Protein AF-A7KHC0-F1 (afdb_monomer)

Organism: Medicago truncatula (NCBI:txid3880)

Secondary structure (DSSP, 8-state):
--HHHHHHHHHHHHHHHHHHTT--EEEEE-SSGGGG--S-TTEEEEEETTEEEEEE--

pLDDT: mean 73.25, std 10.77, range [51.06, 87.81]

Solvent-accessible surface area (backbone atoms only — not comparable to full-atom values): 3441 Å² total; per-residue (Å²): 132,62,70,67,61,55,52,53,50,53,53,51,53,53,51,52,56,57,59,51,73,62,60,64,50,75,64,53,74,29,90,43,60,75,67,40,73,62,101,45,98,60,47,55,57,41,54,53,95,48,26,13,40,25,37,56,82,100

Sequence (58 aa):
MNTILKFIFVVFLFLSIFLSAGNSKSYGPCTTLQDCETHNWFEVCSCIDFECKCWSLL

InterPro domains:
  IPR009810 Late nodulin domain [PF07127] (1-53)

Mean predicted aligned error: 11.96 Å

Radius of gyration: 17.13 Å; Cα contacts (8 Å, |Δi|>4): 72; chains: 1; bounding box: 35×14×51 Å

Foldseek 3Di:
DDPVVVVVVVVVVVVVVVVLFPDFDWDDFADAQVVLDDDDPQWDWDQDPRIITITGPD

Structure (mmCIF, N/CA/C/O back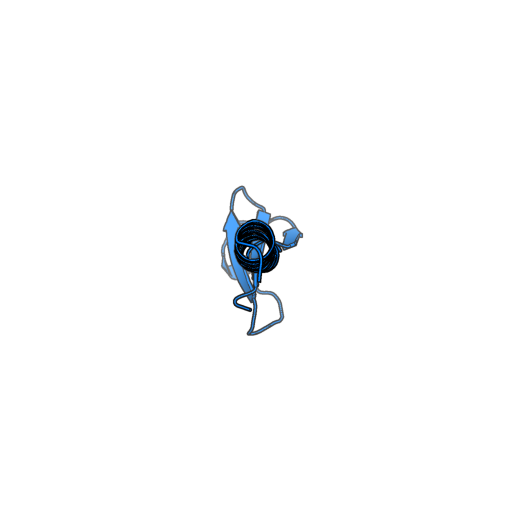bone):
data_AF-A7KHC0-F1
#
_entry.id   AF-A7KHC0-F1
#
loop_
_atom_site.group_PDB
_atom_site.id
_atom_site.type_symbol
_atom_site.label_atom_id
_atom_site.label_alt_id
_atom_site.label_comp_id
_atom_site.label_asym_id
_atom_site.label_entity_id
_atom_site.label_seq_id
_atom_site.pdbx_PDB_ins_code
_atom_site.Cartn_x
_atom_site.Cartn_y
_atom_site.Cartn_z
_atom_site.occupancy
_atom_site.B_iso_or_equiv
_atom_site.auth_seq_id
_atom_site.auth_comp_id
_atom_site.auth_asym_id
_atom_site.auth_atom_id
_atom_site.pdbx_PDB_model_num
ATOM 1 N N . MET A 1 1 ? -16.108 -2.681 34.749 1.00 61.00 1 MET A N 1
ATOM 2 C CA . MET A 1 1 ? -15.566 -1.895 33.617 1.00 61.00 1 MET A CA 1
ATOM 3 C C . MET A 1 1 ? -16.662 -1.792 32.560 1.00 61.00 1 MET A C 1
ATOM 5 O O . MET A 1 1 ? -17.019 -2.823 31.998 1.00 61.00 1 MET A O 1
ATOM 9 N N . ASN A 1 2 ? -17.277 -0.612 32.400 1.00 78.38 2 ASN A N 1
ATOM 10 C CA . ASN A 1 2 ? -18.466 -0.402 31.558 1.00 78.38 2 ASN A CA 1
ATOM 11 C C . ASN A 1 2 ? -18.255 -0.922 30.126 1.00 78.38 2 ASN A C 1
ATOM 13 O O . ASN A 1 2 ? -17.212 -0.679 29.522 1.00 78.38 2 ASN A O 1
ATOM 17 N N . THR A 1 3 ? -19.258 -1.608 29.576 1.00 83.31 3 THR A N 1
ATOM 18 C CA . THR A 1 3 ? -19.295 -2.131 28.195 1.00 83.31 3 THR A CA 1
ATOM 19 C C . THR A 1 3 ? -18.985 -1.059 27.152 1.00 83.31 3 THR A C 1
ATOM 21 O O . THR A 1 3 ? -18.281 -1.328 26.184 1.00 83.31 3 THR A O 1
ATOM 24 N N . ILE A 1 4 ? -19.421 0.175 27.407 1.00 87.25 4 ILE A N 1
ATOM 25 C CA . ILE A 1 4 ? -19.156 1.350 26.569 1.00 87.25 4 ILE A CA 1
ATOM 26 C C . ILE A 1 4 ? -17.649 1.615 26.431 1.00 87.25 4 ILE A C 1
ATOM 28 O O . ILE A 1 4 ? -17.161 1.843 25.328 1.00 87.25 4 ILE A O 1
ATOM 32 N N . LEU A 1 5 ? -16.887 1.513 27.526 1.00 83.44 5 LEU A N 1
ATOM 33 C CA . LEU A 1 5 ? -15.440 1.746 27.500 1.00 83.44 5 LEU A CA 1
ATOM 34 C C . LEU A 1 5 ? -14.714 0.697 26.646 1.00 83.44 5 LEU A C 1
ATOM 36 O O . LEU A 1 5 ? -13.780 1.024 25.920 1.00 83.44 5 LEU A O 1
ATOM 40 N N . LYS A 1 6 ? -15.163 -0.565 26.712 1.00 79.31 6 LYS A N 1
ATOM 41 C CA . LYS A 1 6 ? -14.600 -1.658 25.905 1.00 79.31 6 LYS A CA 1
ATOM 42 C C . LYS A 1 6 ? -14.870 -1.451 24.416 1.00 79.31 6 LYS A C 1
ATOM 44 O O . LYS A 1 6 ? -13.978 -1.673 23.609 1.00 79.31 6 LYS A O 1
ATOM 49 N N . PHE A 1 7 ? -16.072 -0.996 24.063 1.00 86.81 7 PHE A N 1
ATOM 50 C CA . PHE A 1 7 ? -16.435 -0.714 22.676 1.00 86.81 7 PHE A CA 1
ATOM 51 C C . PHE A 1 7 ? -15.573 0.405 22.077 1.00 86.81 7 PHE A C 1
ATOM 53 O O . PHE A 1 7 ? -14.999 0.227 21.006 1.00 86.81 7 PHE A O 1
ATOM 60 N N . ILE A 1 8 ? -15.401 1.515 22.806 1.00 87.25 8 ILE A N 1
ATOM 61 C CA . ILE A 1 8 ? -14.548 2.635 22.375 1.00 87.25 8 ILE A CA 1
ATOM 62 C C . ILE A 1 8 ? -13.106 2.165 22.162 1.00 87.25 8 ILE A C 1
ATOM 64 O O . ILE A 1 8 ? -12.492 2.507 21.155 1.00 87.25 8 ILE A O 1
ATOM 68 N N . PHE A 1 9 ? -12.580 1.344 23.073 1.00 87.81 9 PHE A N 1
ATOM 69 C CA . PHE A 1 9 ? -11.218 0.827 22.970 1.00 87.81 9 PHE A CA 1
ATOM 70 C C . PHE A 1 9 ? -11.012 -0.051 21.729 1.00 87.81 9 PHE A C 1
ATOM 72 O O . PHE A 1 9 ? -10.011 0.091 21.032 1.00 87.81 9 PHE A O 1
ATOM 79 N N . VAL A 1 10 ? -11.978 -0.919 21.413 1.00 87.06 10 VAL A N 1
ATOM 80 C CA . VAL A 1 10 ? -11.920 -1.771 20.216 1.00 87.06 10 VAL A CA 1
ATOM 81 C C . VAL A 1 10 ? -11.967 -0.924 18.943 1.00 87.06 10 VAL A C 1
ATOM 83 O O . VAL A 1 10 ? -11.151 -1.132 18.052 1.00 87.06 10 VAL A O 1
ATOM 86 N N . VAL A 1 11 ? -12.855 0.071 18.869 1.00 87.75 11 VAL A N 1
ATOM 87 C CA . VAL A 1 11 ? -12.935 0.980 17.712 1.00 87.75 11 VAL A CA 1
ATOM 88 C C . VAL A 1 11 ? -11.634 1.768 17.531 1.00 87.75 11 VAL A C 1
ATOM 90 O O . VAL A 1 11 ? -11.140 1.870 16.411 1.00 87.75 11 VAL A O 1
ATOM 93 N N . PHE A 1 12 ? -11.035 2.266 18.617 1.00 86.50 12 PHE A N 1
ATOM 94 C CA . PHE A 1 12 ? -9.739 2.950 18.566 1.00 86.50 12 PHE A CA 1
ATOM 95 C C . PHE A 1 12 ? -8.608 2.037 18.079 1.00 86.50 12 PHE A C 1
ATOM 97 O O . PHE A 1 12 ? -7.784 2.466 17.272 1.00 86.50 12 PHE A O 1
ATOM 104 N N . LEU A 1 13 ? -8.578 0.780 18.528 1.00 84.31 13 LEU A N 1
ATOM 105 C CA . LEU A 1 13 ? -7.611 -0.215 18.057 1.00 84.31 13 LEU A CA 1
ATOM 106 C C . LEU A 1 13 ? -7.744 -0.468 16.553 1.00 84.31 13 LEU A C 1
ATOM 108 O O . LEU A 1 13 ? -6.746 -0.420 15.840 1.00 84.31 13 LEU A O 1
ATOM 112 N N . PHE A 1 14 ? -8.967 -0.673 16.060 1.00 83.00 14 PHE A N 1
ATOM 113 C CA . PHE A 1 14 ? -9.211 -0.847 14.627 1.00 83.00 14 PHE A CA 1
ATOM 114 C C . PHE A 1 14 ? -8.794 0.388 13.827 1.00 83.00 14 PHE A C 1
ATOM 116 O O . PHE A 1 14 ? -8.058 0.256 12.853 1.00 83.00 14 PHE A O 1
ATOM 123 N N . LEU A 1 15 ? -9.195 1.587 14.258 1.00 79.50 15 LEU A N 1
ATOM 124 C CA . LEU A 1 15 ? -8.814 2.838 13.595 1.00 79.50 15 LEU A CA 1
ATOM 125 C C . LEU A 1 15 ? -7.297 3.018 13.523 1.00 79.50 15 LEU A C 1
ATOM 127 O O . LEU A 1 15 ? -6.796 3.469 12.500 1.00 79.50 15 LEU A O 1
ATOM 131 N N . SER A 1 16 ? -6.570 2.625 14.570 1.00 72.00 16 SER A N 1
ATOM 132 C CA . SER A 1 16 ? -5.107 2.720 14.608 1.00 72.00 16 SER A CA 1
ATOM 133 C C . SER A 1 16 ? -4.453 1.810 13.563 1.00 72.00 16 SER A C 1
ATOM 135 O O . SER A 1 16 ? -3.517 2.228 12.893 1.00 72.00 16 SER A O 1
ATOM 137 N N . ILE A 1 17 ? -4.985 0.598 13.366 1.00 71.62 17 ILE A N 1
ATOM 138 C CA . ILE A 1 17 ? -4.502 -0.343 12.342 1.00 71.62 17 ILE A CA 1
ATOM 139 C C . ILE A 1 17 ? -4.768 0.200 10.929 1.00 71.62 17 ILE A C 1
ATOM 141 O O . ILE A 1 17 ? -3.894 0.136 10.067 1.00 71.62 17 ILE A O 1
ATOM 145 N N . PHE A 1 18 ? -5.950 0.774 10.690 1.00 66.44 18 PHE A N 1
ATOM 146 C CA . PHE A 1 18 ? -6.277 1.370 9.390 1.00 66.44 18 PHE A CA 1
ATOM 147 C C . PHE A 1 18 ? -5.468 2.637 9.096 1.00 66.44 18 PHE A C 1
ATOM 149 O O . PHE A 1 18 ? -5.130 2.875 7.939 1.00 66.44 18 PHE A O 1
ATOM 156 N N . LEU A 1 19 ? -5.132 3.432 10.118 1.00 61.72 19 LEU A N 1
ATOM 157 C CA . LEU A 1 19 ? -4.296 4.619 9.942 1.00 61.72 19 LEU A CA 1
ATOM 158 C C . LEU A 1 19 ? -2.861 4.253 9.540 1.00 61.72 19 LEU A C 1
ATOM 160 O O . LEU A 1 19 ? -2.270 4.949 8.719 1.00 61.72 19 LEU A O 1
ATOM 164 N N . SER A 1 20 ? -2.316 3.155 10.073 1.00 56.12 20 SER A N 1
ATOM 165 C CA . SER A 1 20 ? -0.974 2.686 9.706 1.00 56.12 20 SER A CA 1
ATOM 166 C C . SER A 1 20 ? -0.892 2.180 8.261 1.00 56.12 20 SER A C 1
ATOM 168 O O . SER A 1 20 ? 0.122 2.374 7.603 1.00 56.12 20 SER A O 1
ATOM 170 N N . ALA A 1 21 ? -1.973 1.615 7.715 1.00 56.94 21 ALA A N 1
ATOM 171 C CA . ALA A 1 21 ? -1.993 1.077 6.350 1.00 56.94 21 ALA A CA 1
ATOM 172 C C . ALA A 1 21 ? -2.045 2.149 5.233 1.00 56.94 21 ALA A C 1
ATOM 174 O O . ALA A 1 21 ? -2.039 1.813 4.049 1.00 56.94 21 ALA A O 1
ATOM 175 N N . GLY A 1 22 ? -2.137 3.437 5.583 1.00 51.06 22 GLY A N 1
ATOM 176 C CA . GLY A 1 22 ? -2.611 4.490 4.680 1.00 51.06 22 GLY A CA 1
ATOM 177 C C . GLY A 1 22 ? -1.595 5.525 4.197 1.00 51.06 22 GLY A C 1
ATOM 178 O O . GLY A 1 22 ? -2.026 6.563 3.705 1.00 51.06 22 GLY A O 1
ATOM 179 N N . ASN A 1 23 ? -0.282 5.308 4.312 1.00 53.22 23 ASN A N 1
ATOM 180 C CA . ASN A 1 23 ? 0.707 6.269 3.800 1.00 53.22 23 ASN A CA 1
ATOM 181 C C . ASN A 1 23 ? 1.259 5.837 2.441 1.00 53.22 23 ASN A C 1
ATOM 183 O O . ASN A 1 23 ? 2.422 5.454 2.327 1.00 53.22 23 ASN A O 1
ATOM 187 N N . SER A 1 24 ? 0.425 5.920 1.399 1.00 58.50 24 SER A N 1
ATOM 188 C CA . SER A 1 24 ? 0.939 5.838 0.035 1.00 58.50 24 SER A CA 1
ATOM 189 C C . SER A 1 24 ? 1.567 7.175 -0.354 1.00 58.50 24 SER A C 1
ATOM 191 O O . SER A 1 24 ? 0.847 8.136 -0.634 1.00 58.50 24 SER A O 1
ATOM 193 N N . LYS A 1 25 ? 2.897 7.268 -0.349 1.00 62.78 25 LYS A N 1
ATOM 194 C CA . LYS A 1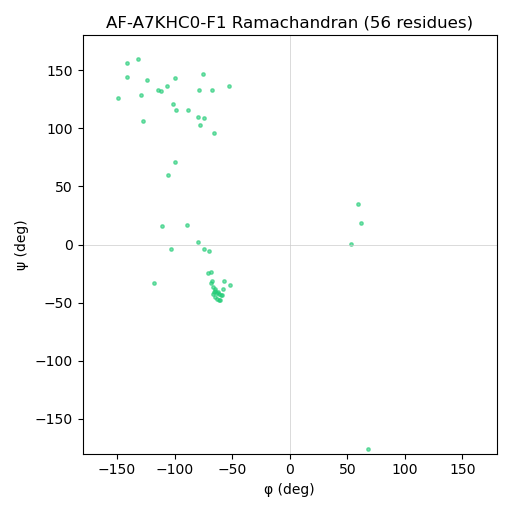 25 ? 3.588 8.449 -0.883 1.00 62.78 25 LYS A CA 1
ATOM 195 C C . LYS A 1 25 ? 3.618 8.357 -2.408 1.00 62.78 25 LYS A C 1
ATOM 197 O O . LYS A 1 25 ? 3.923 7.293 -2.947 1.00 62.78 25 LYS A O 1
ATOM 202 N N . SER A 1 26 ? 3.274 9.461 -3.075 1.00 64.12 26 SER A N 1
ATOM 203 C CA . SER A 1 26 ? 3.418 9.599 -4.527 1.00 64.12 26 SER A CA 1
ATOM 204 C C . SER A 1 26 ? 4.817 10.135 -4.829 1.00 64.12 26 SER A C 1
ATOM 206 O O . SER A 1 26 ? 5.167 11.238 -4.403 1.00 64.12 26 SER A O 1
ATOM 208 N N . TYR A 1 27 ? 5.631 9.336 -5.514 1.00 67.75 27 TYR A N 1
ATOM 209 C CA . TYR A 1 27 ? 7.007 9.662 -5.886 1.00 67.75 27 TYR A CA 1
ATOM 210 C C . TYR A 1 27 ? 7.086 9.977 -7.383 1.00 67.75 27 TYR A C 1
ATOM 212 O O . TYR A 1 27 ? 7.784 9.318 -8.141 1.00 67.75 27 TYR A O 1
ATOM 220 N N . GLY A 1 28 ? 6.346 10.997 -7.814 1.00 74.69 28 GLY A N 1
ATOM 221 C CA . GLY A 1 28 ? 6.439 11.522 -9.175 1.00 74.69 28 GLY A CA 1
ATOM 222 C C . GLY A 1 28 ? 5.926 10.580 -10.276 1.00 74.69 28 GLY A C 1
ATOM 223 O O . GLY A 1 28 ? 5.350 9.524 -9.994 1.00 74.69 28 GLY A O 1
ATOM 224 N N . PRO A 1 29 ? 6.076 11.002 -11.545 1.00 79.38 29 PRO A N 1
ATOM 225 C CA . PRO A 1 29 ? 5.557 10.268 -12.687 1.00 79.38 29 PRO A CA 1
ATOM 226 C C . PRO A 1 29 ? 6.404 9.032 -13.012 1.00 79.38 29 PRO A C 1
ATOM 228 O O . PRO A 1 29 ? 7.626 9.057 -12.882 1.00 79.38 29 PRO A O 1
ATOM 231 N N . CYS A 1 30 ? 5.758 7.979 -13.505 1.00 82.06 30 CYS A N 1
ATOM 232 C CA . CYS A 1 30 ? 6.401 6.730 -1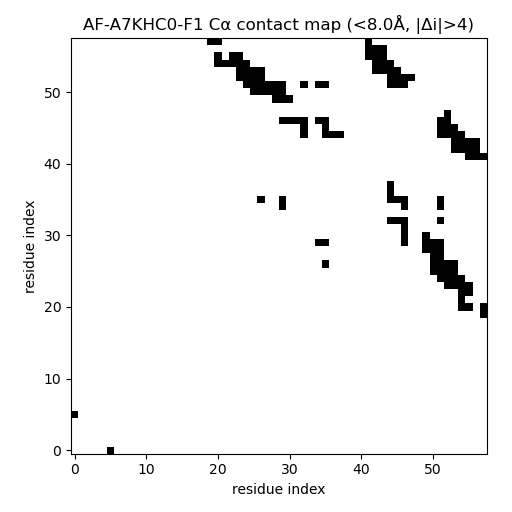3.907 1.00 82.06 30 CYS A CA 1
ATOM 233 C C . CYS A 1 30 ? 5.790 6.139 -15.173 1.00 82.06 30 CYS A C 1
ATOM 235 O O . CYS A 1 30 ? 4.625 6.368 -15.501 1.00 82.06 30 CYS A O 1
ATOM 237 N N . THR A 1 31 ? 6.586 5.325 -15.859 1.00 83.38 31 THR A N 1
ATOM 238 C CA . THR A 1 31 ? 6.165 4.570 -17.048 1.00 83.38 31 THR A CA 1
ATOM 239 C C . THR A 1 31 ? 6.276 3.071 -16.807 1.00 83.38 31 THR A C 1
ATOM 241 O O . THR A 1 31 ? 5.480 2.282 -17.311 1.00 83.38 31 THR A O 1
ATOM 244 N N . THR A 1 32 ? 7.268 2.674 -16.018 1.00 76.56 32 THR A N 1
ATOM 245 C CA . THR A 1 32 ? 7.578 1.298 -15.655 1.00 76.56 32 THR A CA 1
ATOM 246 C C . THR A 1 32 ? 7.789 1.184 -14.148 1.00 76.56 32 THR A C 1
ATOM 248 O O . THR A 1 32 ? 8.081 2.165 -13.468 1.00 76.56 32 THR A O 1
ATOM 251 N N . LEU A 1 33 ? 7.664 -0.032 -13.608 1.00 69.19 33 LEU A N 1
ATOM 252 C CA . LEU A 1 33 ? 7.944 -0.304 -12.192 1.00 69.19 33 LEU A CA 1
ATOM 253 C C . LEU A 1 33 ? 9.378 0.094 -11.801 1.00 69.19 33 LEU A C 1
ATOM 255 O O . LEU A 1 33 ? 9.619 0.507 -10.672 1.00 69.19 33 LEU A O 1
ATOM 259 N N . GLN A 1 34 ? 10.304 -0.016 -12.753 1.00 71.69 34 GLN A N 1
ATOM 260 C CA . GLN A 1 34 ? 11.717 0.284 -12.573 1.00 71.69 34 GLN A CA 1
ATOM 261 C C . GLN A 1 34 ? 11.986 1.791 -12.434 1.00 71.69 34 GLN A C 1
ATOM 263 O O . GLN A 1 34 ? 12.943 2.180 -11.774 1.00 71.69 34 GLN A O 1
ATOM 268 N N . ASP A 1 35 ? 11.096 2.641 -12.960 1.00 72.19 35 ASP A N 1
ATOM 269 C CA . ASP A 1 35 ? 11.155 4.095 -12.746 1.00 72.19 35 ASP A CA 1
ATOM 270 C C . ASP A 1 35 ? 10.845 4.470 -11.285 1.00 72.19 35 ASP A C 1
ATOM 272 O O . ASP A 1 35 ? 11.272 5.517 -10.806 1.00 72.19 35 ASP A O 1
ATOM 276 N N . CYS A 1 36 ? 10.128 3.601 -10.562 1.00 74.94 36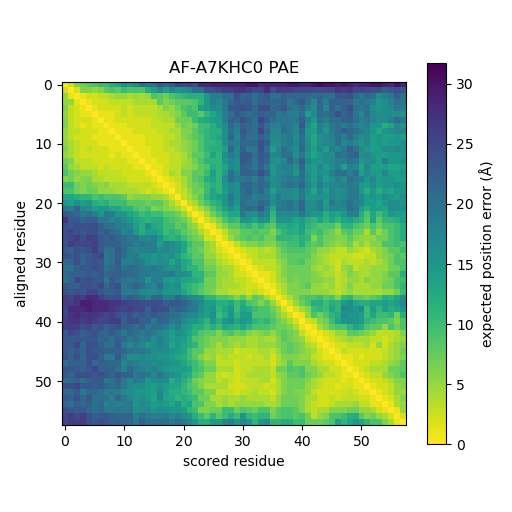 CYS A N 1
ATOM 277 C CA . CYS A 1 36 ? 9.776 3.778 -9.153 1.00 74.94 36 CYS A CA 1
ATOM 278 C C . CYS A 1 36 ? 10.815 3.201 -8.183 1.00 74.94 36 CYS A C 1
ATOM 280 O O . CYS A 1 36 ? 10.505 2.988 -7.008 1.00 74.94 36 CYS A O 1
ATOM 282 N N . GLU A 1 37 ? 12.039 2.930 -8.642 1.00 67.50 37 GLU A N 1
ATOM 283 C CA . GLU A 1 37 ? 13.130 2.481 -7.780 1.00 67.50 37 GLU A CA 1
ATOM 284 C C . GLU A 1 37 ? 13.519 3.594 -6.796 1.00 67.50 37 GLU A C 1
ATOM 286 O O . GLU A 1 37 ? 14.296 4.495 -7.103 1.00 67.50 37 GLU A O 1
ATOM 291 N N . THR A 1 38 ? 12.979 3.541 -5.575 1.00 60.72 38 THR A N 1
ATOM 292 C CA . THR A 1 38 ? 13.373 4.461 -4.503 1.00 60.72 38 THR A CA 1
ATOM 293 C C . THR A 1 38 ? 13.764 3.728 -3.225 1.00 60.72 38 THR A C 1
ATOM 295 O O . THR A 1 38 ? 12.941 3.222 -2.474 1.00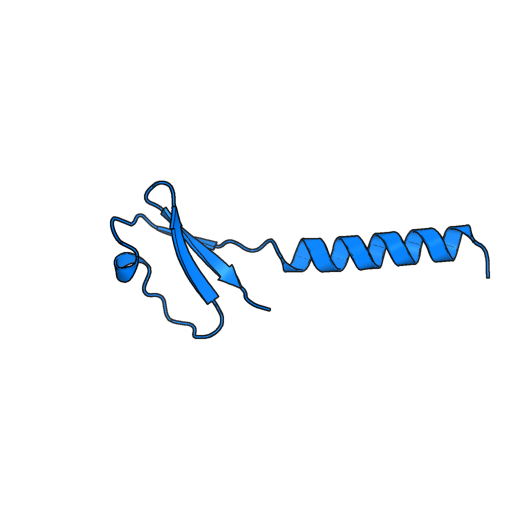 60.72 38 THR A O 1
ATOM 298 N N . HIS A 1 39 ? 15.079 3.719 -2.992 1.00 54.75 39 HIS A N 1
ATOM 299 C CA . HIS A 1 39 ? 15.782 4.157 -1.778 1.00 54.75 39 HIS A CA 1
ATOM 300 C C . HIS A 1 39 ? 15.418 3.631 -0.379 1.00 54.75 39 HIS A C 1
ATOM 302 O O . HIS A 1 39 ? 16.113 4.005 0.564 1.00 54.75 39 HIS A O 1
ATOM 308 N N . ASN A 1 40 ? 14.453 2.734 -0.195 1.00 54.41 40 ASN A N 1
ATOM 309 C CA . ASN A 1 40 ? 14.189 2.158 1.122 1.00 54.41 40 ASN A CA 1
ATOM 310 C C . ASN A 1 40 ? 13.656 0.731 1.032 1.00 54.41 40 ASN A C 1
ATOM 312 O O . ASN A 1 40 ? 12.646 0.464 0.398 1.00 54.41 40 ASN A O 1
ATOM 316 N N . TRP A 1 41 ? 14.308 -0.193 1.737 1.00 59.28 41 TRP A N 1
ATOM 317 C CA . TRP A 1 41 ? 13.967 -1.624 1.721 1.00 59.28 41 TRP A CA 1
ATOM 318 C C . TRP A 1 41 ? 12.635 -1.949 2.422 1.00 59.28 41 TRP A C 1
ATOM 320 O O . TRP A 1 41 ? 12.199 -3.096 2.412 1.00 59.28 41 TRP A O 1
ATOM 330 N N . PHE A 1 42 ? 12.006 -0.951 3.048 1.00 65.31 42 PHE A N 1
ATOM 331 C CA . PHE A 1 42 ? 10.763 -1.079 3.812 1.00 65.31 42 PHE A CA 1
ATOM 332 C C . PHE A 1 42 ? 9.521 -0.558 3.072 1.00 65.31 42 PHE A C 1
ATOM 334 O O . PHE A 1 42 ? 8.412 -0.687 3.591 1.00 65.31 42 PHE A O 1
ATOM 341 N N . GLU A 1 43 ? 9.688 0.016 1.878 1.00 71.69 43 GLU A N 1
ATOM 342 C CA . GLU A 1 43 ? 8.582 0.503 1.052 1.00 71.69 43 GLU A CA 1
ATOM 343 C C . GLU A 1 43 ? 8.461 -0.365 -0.212 1.00 71.69 43 GLU A C 1
ATOM 345 O O . GLU A 1 43 ? 9.447 -0.648 -0.891 1.00 71.69 43 GLU A O 1
ATOM 350 N N . VAL A 1 44 ? 7.242 -0.810 -0.528 1.00 75.62 44 VAL A N 1
ATOM 351 C CA . VAL A 1 44 ? 6.931 -1.483 -1.796 1.00 75.62 44 VAL A CA 1
ATOM 352 C C . VAL A 1 44 ? 6.316 -0.451 -2.721 1.00 75.62 44 VAL A C 1
ATOM 354 O O . VAL A 1 44 ? 5.239 0.069 -2.435 1.00 75.62 44 VAL A O 1
ATOM 357 N N . CYS A 1 45 ? 6.997 -0.155 -3.822 1.00 77.69 45 CYS A N 1
ATOM 358 C CA . CYS A 1 45 ? 6.555 0.816 -4.815 1.00 77.69 45 CYS A CA 1
ATOM 359 C C . CYS A 1 45 ? 5.908 0.133 -6.019 1.00 77.69 45 CYS A C 1
ATOM 361 O O . CYS A 1 45 ? 6.335 -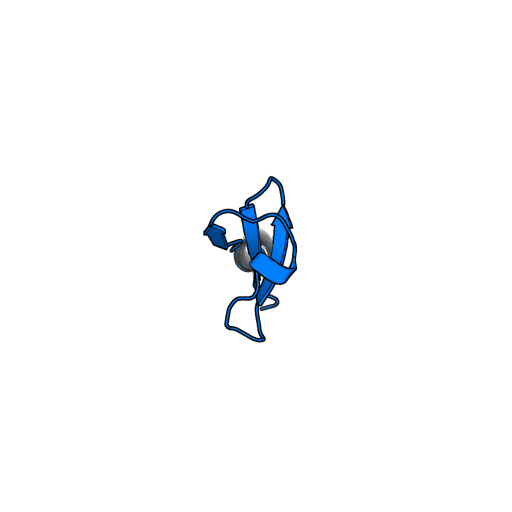0.935 -6.453 1.00 77.69 45 CYS A O 1
ATOM 363 N N . SER A 1 46 ? 4.867 0.742 -6.580 1.00 81.06 46 SER A N 1
ATOM 364 C CA . SER A 1 46 ? 4.291 0.352 -7.864 1.00 81.06 46 SER A CA 1
ATOM 365 C C . SER A 1 46 ? 3.876 1.563 -8.681 1.00 81.06 46 SER A C 1
ATOM 367 O O . SER A 1 46 ? 3.391 2.555 -8.143 1.00 81.06 46 SER A O 1
ATOM 369 N N . CYS A 1 47 ? 4.047 1.461 -9.997 1.00 81.56 47 CYS A N 1
ATOM 370 C CA . CYS A 1 47 ? 3.568 2.470 -10.928 1.00 81.56 47 CYS A CA 1
ATOM 371 C C . CYS A 1 47 ? 2.065 2.265 -11.167 1.00 81.56 47 CYS A C 1
ATOM 373 O O . CYS A 1 47 ? 1.666 1.267 -11.768 1.00 81.56 47 CYS A O 1
ATOM 375 N N . ILE A 1 48 ? 1.230 3.177 -10.666 1.00 82.81 48 ILE A N 1
ATOM 376 C CA . ILE A 1 48 ? -0.230 3.148 -10.824 1.00 82.81 48 ILE A CA 1
ATOM 377 C C . ILE A 1 48 ? -0.677 4.518 -11.328 1.00 82.81 48 ILE A C 1
ATOM 379 O O . ILE A 1 48 ? -0.346 5.531 -10.722 1.00 82.81 48 ILE A O 1
ATOM 383 N N . ASP A 1 49 ? -1.461 4.546 -12.406 1.00 83.50 49 ASP A N 1
ATOM 384 C CA . ASP A 1 49 ? -1.955 5.786 -13.029 1.00 83.50 49 ASP A CA 1
ATOM 385 C C . ASP A 1 49 ? -0.832 6.732 -13.497 1.00 83.50 49 ASP A C 1
ATOM 387 O O . ASP A 1 49 ? -0.974 7.948 -13.427 1.00 83.50 49 ASP A O 1
ATOM 391 N N . PHE A 1 50 ? 0.287 6.176 -13.978 1.00 84.69 50 PHE A N 1
ATOM 392 C CA . PHE A 1 50 ? 1.506 6.925 -14.327 1.00 84.69 50 PHE A CA 1
ATOM 393 C C . PHE A 1 50 ? 2.151 7.666 -13.147 1.00 84.69 50 PHE A C 1
ATOM 395 O O . PHE A 1 50 ? 2.968 8.555 -13.367 1.00 84.69 50 PHE A O 1
ATOM 402 N N . GLU A 1 51 ? 1.830 7.293 -11.906 1.00 82.06 51 GLU A N 1
ATOM 403 C CA . GLU A 1 51 ? 2.475 7.805 -10.697 1.00 82.06 51 GLU A CA 1
ATOM 404 C C . GLU A 1 51 ? 3.055 6.671 -9.846 1.00 82.06 51 GLU A C 1
ATOM 406 O O . GLU A 1 51 ? 2.454 5.602 -9.691 1.00 82.06 51 GLU A O 1
ATOM 411 N N . CYS A 1 52 ? 4.229 6.898 -9.258 1.00 80.44 52 CYS A N 1
ATOM 412 C CA . CYS A 1 52 ? 4.812 5.949 -8.319 1.00 80.44 52 CYS A CA 1
ATOM 413 C C . CYS A 1 52 ? 4.073 6.009 -6.990 1.00 80.44 52 CYS A C 1
ATOM 415 O O . CYS A 1 52 ? 4.249 6.957 -6.231 1.00 80.44 52 CYS A O 1
ATOM 417 N N . LYS A 1 53 ? 3.293 4.979 -6.668 1.00 79.75 53 LYS A N 1
ATOM 418 C CA . LYS A 1 53 ? 2.657 4.824 -5.358 1.00 79.75 53 LYS A CA 1
ATOM 419 C C . LYS A 1 53 ? 3.460 3.819 -4.542 1.00 79.75 53 LYS A C 1
ATOM 421 O O . LYS A 1 53 ? 3.615 2.677 -4.964 1.00 79.75 53 LYS A O 1
ATOM 426 N N . CYS A 1 54 ? 3.970 4.235 -3.386 1.00 77.69 54 CYS A N 1
ATOM 427 C CA . CYS A 1 54 ? 4.709 3.345 -2.489 1.00 77.69 54 CYS A CA 1
ATOM 428 C C . CYS A 1 54 ? 3.974 3.148 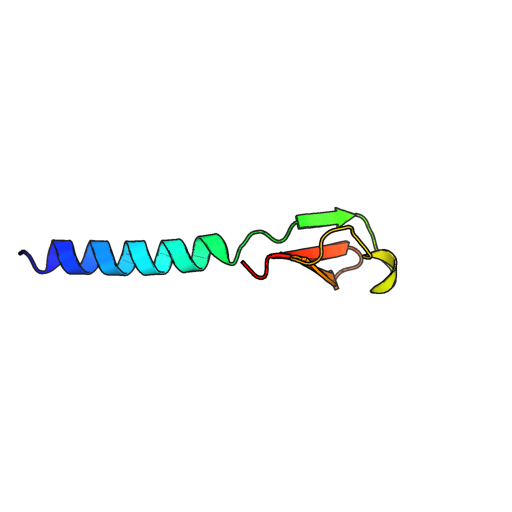-1.175 1.00 77.69 54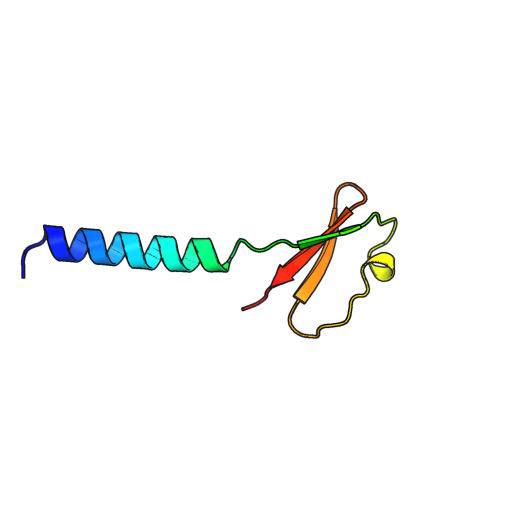 CYS A C 1
ATOM 430 O O . CYS A 1 54 ? 3.577 4.130 -0.558 1.00 77.69 54 CYS A O 1
ATOM 432 N N . TRP A 1 55 ? 3.846 1.902 -0.729 1.00 73.62 55 TRP A N 1
ATOM 433 C CA . TRP A 1 55 ? 3.254 1.549 0.559 1.00 73.62 55 TRP A CA 1
ATOM 434 C C . TRP A 1 55 ? 4.336 1.109 1.540 1.00 73.62 55 TRP A C 1
ATOM 436 O O . TRP A 1 55 ? 5.216 0.317 1.196 1.00 73.62 55 TRP A O 1
ATOM 446 N N . SER A 1 56 ? 4.241 1.596 2.776 1.00 69.88 56 SER A N 1
ATOM 447 C CA . SER A 1 56 ? 4.994 1.044 3.904 1.00 69.88 56 SER A CA 1
ATOM 448 C C . SER A 1 56 ? 4.485 -0.365 4.208 1.00 69.88 56 SER A C 1
ATOM 450 O O . SER A 1 56 ? 3.277 -0.574 4.309 1.00 69.88 56 SER A O 1
ATOM 452 N N . LEU A 1 57 ? 5.394 -1.329 4.380 1.00 61.72 57 LEU A N 1
ATOM 453 C CA . LEU A 1 57 ? 5.062 -2.661 4.914 1.00 61.72 57 LEU A CA 1
ATOM 454 C C . LEU A 1 57 ? 4.932 -2.680 6.451 1.00 61.72 57 LEU A C 1
ATOM 456 O O . LEU A 1 57 ? 4.739 -3.748 7.036 1.00 61.72 57 LEU A O 1
ATOM 460 N N . LEU A 1 58 ? 5.081 -1.518 7.091 1.00 53.56 58 LEU A N 1
ATOM 461 C CA . LEU A 1 58 ? 5.129 -1.303 8.539 1.0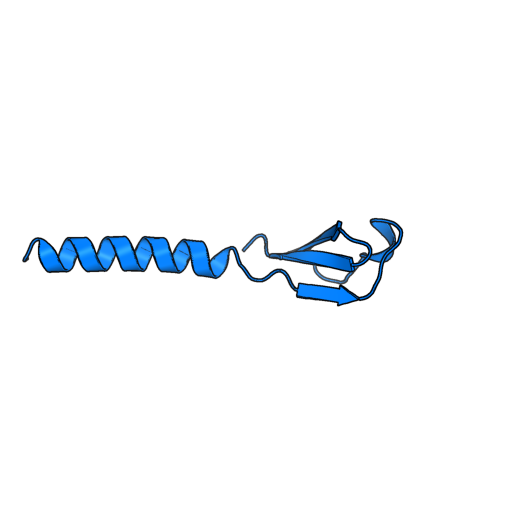0 53.56 58 LEU A CA 1
ATOM 462 C C . LEU A 1 58 ? 3.890 -0.551 9.023 1.00 53.56 58 LEU A C 1
ATOM 464 O O . LEU A 1 58 ? 3.565 0.465 8.362 1.00 53.56 58 LEU A O 1
#